Protein AF-G2IX50-F1 (afdb_monomer)

pLDDT: mean 80.72, std 10.68, range [46.97, 96.56]

Structure (mmCIF, N/CA/C/O backbone):
data_AF-G2IX50-F1
#
_entry.id   AF-G2IX50-F1
#
loop_
_atom_site.group_PDB
_atom_site.id
_atom_site.type_symbol
_atom_site.label_atom_id
_atom_site.label_alt_id
_atom_site.label_comp_id
_atom_site.label_asym_id
_atom_site.label_entity_id
_atom_site.label_seq_id
_atom_site.pdbx_PDB_ins_code
_atom_site.Cartn_x
_atom_site.Cartn_y
_atom_site.Cartn_z
_atom_site.occupancy
_atom_site.B_iso_or_equiv
_atom_site.auth_seq_id
_atom_site.auth_comp_id
_atom_site.auth_asym_id
_atom_site.auth_atom_id
_atom_site.pdbx_PDB_model_num
ATOM 1 N N . MET A 1 1 ? 26.654 9.528 -37.080 1.00 60.97 1 MET A N 1
ATOM 2 C CA . MET A 1 1 ? 25.616 10.409 -36.497 1.00 60.97 1 MET A CA 1
ATOM 3 C C . MET A 1 1 ? 24.211 9.828 -36.673 1.00 60.97 1 MET A C 1
ATOM 5 O O . MET A 1 1 ? 23.573 9.557 -35.670 1.00 60.97 1 MET A O 1
ATOM 9 N N . TYR A 1 2 ? 23.786 9.493 -37.898 1.00 70.44 2 TYR A N 1
ATOM 10 C CA . TYR A 1 2 ? 22.446 8.944 -38.192 1.00 70.44 2 TYR A CA 1
ATOM 11 C C . TYR A 1 2 ? 22.104 7.615 -37.481 1.00 70.44 2 TYR A C 1
ATOM 13 O O . TYR A 1 2 ? 20.986 7.428 -37.016 1.00 70.44 2 TYR A O 1
ATOM 21 N N . MET A 1 3 ? 23.068 6.694 -37.335 1.00 76.25 3 MET A N 1
ATOM 22 C CA . MET A 1 3 ? 22.825 5.411 -36.648 1.00 76.25 3 MET A CA 1
ATOM 23 C C . MET A 1 3 ? 22.563 5.559 -35.141 1.00 76.25 3 MET A C 1
ATOM 25 O O . MET A 1 3 ? 21.755 4.818 -34.593 1.00 76.25 3 MET A O 1
ATOM 29 N N . ILE A 1 4 ? 23.206 6.526 -34.478 1.00 86.31 4 ILE A N 1
ATOM 30 C CA . ILE A 1 4 ? 23.026 6.760 -33.035 1.00 86.31 4 ILE A CA 1
ATOM 31 C C . ILE A 1 4 ? 21.638 7.353 -32.777 1.00 86.31 4 ILE A C 1
ATOM 33 O O . ILE A 1 4 ? 20.948 6.926 -31.862 1.00 86.31 4 ILE A O 1
ATOM 37 N N . GLU A 1 5 ? 21.189 8.275 -33.628 1.00 87.44 5 GLU A N 1
ATOM 38 C CA . GLU A 1 5 ? 19.860 8.886 -33.533 1.00 87.44 5 GLU A CA 1
ATOM 39 C C . GLU A 1 5 ? 18.733 7.847 -33.668 1.00 87.44 5 GLU A C 1
ATOM 41 O O . GLU A 1 5 ? 17.799 7.827 -32.867 1.00 87.44 5 GLU A O 1
ATOM 46 N N . LYS A 1 6 ? 18.853 6.914 -34.624 1.00 89.81 6 LYS A N 1
ATOM 47 C CA . LYS A 1 6 ? 17.896 5.803 -34.773 1.00 89.81 6 LYS A CA 1
ATOM 48 C C . LYS A 1 6 ? 17.919 4.850 -33.579 1.00 89.81 6 LYS A C 1
ATOM 50 O O . LYS A 1 6 ? 16.862 4.379 -33.169 1.00 89.81 6 LYS A O 1
ATOM 55 N N . LEU A 1 7 ? 19.097 4.597 -33.006 1.00 91.88 7 LEU A N 1
ATOM 56 C CA . LEU A 1 7 ? 19.241 3.758 -31.818 1.00 91.88 7 LEU A CA 1
ATOM 57 C C . LEU A 1 7 ? 18.564 4.397 -30.596 1.00 91.88 7 LEU A C 1
ATOM 59 O O . LEU A 1 7 ? 17.822 3.724 -29.889 1.00 91.88 7 LEU A O 1
ATOM 63 N N . VAL A 1 8 ? 18.750 5.703 -30.389 1.00 93.06 8 VAL A N 1
ATOM 64 C CA . VAL A 1 8 ? 18.105 6.452 -29.298 1.00 93.06 8 VAL A CA 1
ATOM 65 C C . VAL A 1 8 ? 16.582 6.442 -29.448 1.00 93.06 8 VAL A C 1
ATOM 67 O O . VAL A 1 8 ? 15.876 6.153 -28.484 1.00 93.06 8 VAL A O 1
ATOM 70 N N . LEU A 1 9 ? 16.063 6.680 -30.657 1.00 94.12 9 LEU A N 1
ATOM 71 C CA . LEU A 1 9 ? 14.622 6.620 -30.924 1.00 94.12 9 LEU A CA 1
ATOM 72 C C . LEU A 1 9 ? 14.036 5.226 -30.662 1.00 94.12 9 LEU A C 1
ATOM 74 O O . LEU A 1 9 ? 12.943 5.113 -30.110 1.00 94.12 9 LEU A O 1
ATOM 78 N N . LEU A 1 10 ? 14.770 4.168 -31.013 1.00 94.81 10 LEU A N 1
ATOM 79 C CA . LEU A 1 10 ? 14.349 2.791 -30.765 1.00 94.81 10 LEU A CA 1
ATOM 80 C C . LEU A 1 10 ? 14.305 2.473 -29.265 1.00 94.81 10 LEU A C 1
ATOM 82 O O . LEU A 1 10 ? 13.340 1.874 -28.799 1.00 94.81 10 LEU A O 1
ATOM 86 N N . VAL A 1 11 ? 15.293 2.932 -28.494 1.00 95.69 11 VAL A N 1
ATOM 87 C CA . VAL A 1 11 ? 15.302 2.777 -27.030 1.00 95.69 11 VAL A CA 1
ATOM 88 C C . VAL A 1 11 ? 14.107 3.491 -26.394 1.00 95.69 11 VAL A C 1
ATOM 90 O O . VAL A 1 11 ? 13.416 2.901 -25.565 1.00 95.69 11 VAL A O 1
ATOM 93 N N . ILE A 1 12 ? 13.809 4.724 -26.813 1.00 95.69 12 ILE A N 1
ATOM 94 C CA . ILE A 1 12 ? 12.655 5.481 -26.301 1.00 95.69 12 ILE A CA 1
ATOM 95 C C . ILE A 1 12 ? 11.340 4.761 -26.627 1.00 95.69 12 ILE A C 1
ATOM 97 O O . ILE A 1 12 ? 10.481 4.629 -25.756 1.00 95.69 12 ILE A O 1
ATOM 101 N N . ALA A 1 13 ? 11.188 4.252 -27.852 1.00 95.69 13 ALA A N 1
ATOM 102 C CA . ALA A 1 13 ? 9.993 3.516 -28.256 1.00 95.69 13 ALA A CA 1
ATOM 103 C C . ALA A 1 13 ? 9.776 2.252 -27.405 1.00 95.69 13 ALA A C 1
ATOM 105 O O . ALA A 1 13 ? 8.657 1.987 -26.965 1.00 95.69 13 ALA A O 1
ATOM 106 N N . VAL A 1 14 ? 10.8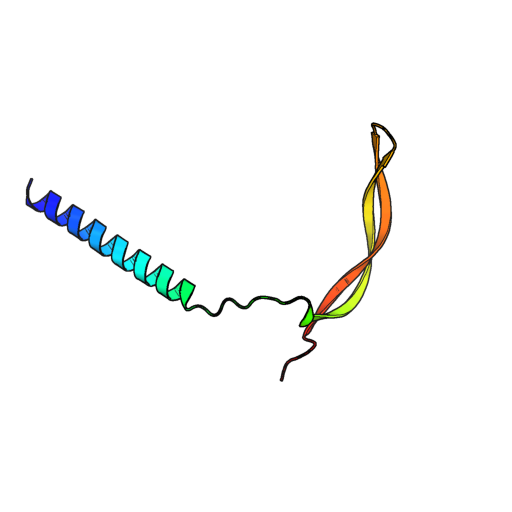46 1.504 -27.118 1.00 96.56 14 VAL A N 1
ATOM 107 C CA . VAL A 1 14 ? 10.782 0.310 -26.261 1.00 96.56 14 VAL A CA 1
ATOM 108 C C . VAL A 1 14 ? 10.390 0.675 -24.827 1.00 96.56 14 VAL A C 1
ATOM 110 O O . VAL A 1 14 ? 9.525 0.021 -24.250 1.00 96.56 14 VAL A O 1
ATOM 113 N N . LEU A 1 15 ? 10.957 1.744 -24.261 1.00 96.25 15 LEU A N 1
ATOM 114 C CA . LEU A 1 15 ? 10.610 2.198 -22.910 1.00 96.25 15 LEU A CA 1
ATOM 115 C C . LEU A 1 15 ? 9.137 2.613 -22.797 1.00 96.25 15 LEU A C 1
ATOM 117 O O . LEU A 1 15 ? 8.472 2.251 -21.827 1.00 96.25 15 LEU A O 1
ATOM 121 N N . MET A 1 16 ? 8.611 3.314 -23.804 1.00 95.81 16 MET A N 1
ATOM 122 C CA . MET A 1 16 ? 7.199 3.711 -23.850 1.00 95.81 16 MET A CA 1
ATOM 123 C C . MET A 1 16 ? 6.263 2.500 -23.915 1.00 95.81 16 MET A C 1
ATOM 125 O O . MET A 1 16 ? 5.234 2.486 -23.242 1.00 95.81 16 MET A O 1
ATOM 129 N N . LEU A 1 17 ? 6.628 1.463 -24.676 1.00 95.69 17 LEU A N 1
ATOM 130 C CA . LEU A 1 17 ? 5.859 0.218 -24.735 1.00 95.69 17 LEU A CA 1
ATOM 131 C C . LEU A 1 17 ? 5.837 -0.502 -23.382 1.00 95.69 17 LEU A C 1
ATOM 133 O O . LEU A 1 17 ? 4.771 -0.922 -22.938 1.00 95.69 17 LEU A O 1
ATOM 137 N N . ILE A 1 18 ? 6.983 -0.600 -22.703 1.00 95.25 18 ILE A N 1
ATOM 138 C CA . ILE A 1 18 ? 7.073 -1.231 -21.377 1.00 95.25 18 ILE A CA 1
ATOM 139 C C . ILE A 1 18 ? 6.209 -0.472 -20.362 1.00 95.25 18 ILE A C 1
ATOM 141 O O . ILE A 1 18 ? 5.425 -1.089 -19.641 1.00 95.25 18 ILE A O 1
ATOM 145 N N . ALA A 1 19 ? 6.304 0.860 -20.337 1.00 93.69 19 ALA A N 1
ATOM 146 C CA 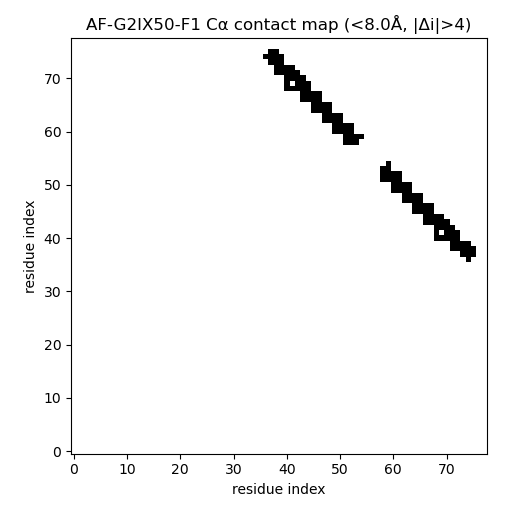. ALA A 1 19 ? 5.498 1.693 -19.449 1.00 93.69 19 ALA A CA 1
ATOM 147 C C . ALA A 1 19 ? 3.994 1.548 -19.734 1.00 93.69 19 ALA A C 1
ATOM 149 O O . ALA A 1 19 ? 3.202 1.397 -18.806 1.00 93.69 19 ALA A O 1
ATOM 150 N N . GLY A 1 20 ? 3.598 1.530 -21.011 1.00 93.25 20 GLY A N 1
ATOM 151 C CA . GLY A 1 20 ? 2.205 1.337 -21.413 1.00 93.25 20 GLY A CA 1
ATOM 152 C C . GLY A 1 20 ? 1.639 -0.014 -20.970 1.00 93.25 20 GLY A C 1
ATOM 153 O O . GLY A 1 20 ? 0.526 -0.068 -20.450 1.00 93.25 20 GLY A O 1
ATOM 154 N N . VAL A 1 21 ? 2.415 -1.094 -21.110 1.00 92.62 21 VAL A N 1
ATOM 155 C CA . VAL A 1 21 ? 2.016 -2.431 -20.638 1.00 92.62 21 VAL A CA 1
ATOM 156 C C . VAL A 1 21 ? 1.875 -2.460 -19.118 1.00 92.62 21 VAL A C 1
ATOM 158 O O . VAL A 1 21 ? 0.889 -3.001 -18.623 1.00 92.62 21 VAL A O 1
ATOM 161 N N . ALA A 1 22 ? 2.803 -1.848 -18.378 1.00 89.88 22 ALA A N 1
ATOM 162 C CA . ALA A 1 22 ? 2.737 -1.792 -16.918 1.00 89.88 22 ALA A CA 1
ATOM 163 C C . ALA A 1 22 ? 1.481 -1.050 -16.426 1.00 89.88 22 ALA A C 1
ATOM 165 O O . ALA A 1 22 ? 0.771 -1.549 -15.558 1.00 89.88 22 ALA A O 1
ATOM 166 N N . VAL A 1 23 ? 1.160 0.101 -17.027 1.00 90.00 23 VAL A N 1
ATOM 167 C CA . VAL A 1 23 ? -0.055 0.866 -16.695 1.00 90.00 23 VAL A CA 1
ATOM 168 C C . VAL A 1 23 ? -1.320 0.097 -17.069 1.00 90.00 23 VAL A C 1
ATOM 170 O O . VAL A 1 23 ? -2.293 0.111 -16.322 1.00 90.00 23 VAL A O 1
ATOM 173 N N . TRP A 1 24 ? -1.328 -0.596 -18.209 1.00 87.75 24 TRP A N 1
ATOM 174 C CA . TRP A 1 24 ? -2.472 -1.410 -18.618 1.00 87.75 24 TRP A CA 1
ATOM 175 C C . TRP A 1 24 ? -2.714 -2.587 -17.664 1.00 87.75 24 TRP A C 1
ATOM 177 O O . TRP A 1 24 ? -3.860 -2.872 -17.321 1.00 87.75 24 TRP A O 1
ATOM 187 N N . GLN A 1 25 ? -1.644 -3.230 -17.191 1.00 85.62 25 GLN A N 1
ATOM 188 C CA . GLN A 1 25 ? -1.721 -4.279 -16.174 1.00 85.62 25 GLN A CA 1
ATOM 189 C C . GLN A 1 25 ? -2.204 -3.747 -14.824 1.00 85.62 25 GLN A C 1
ATOM 191 O O . GLN A 1 25 ? -3.013 -4.408 -14.177 1.00 85.62 25 GLN A O 1
ATOM 196 N N . ASP A 1 26 ? -1.757 -2.563 -14.408 1.00 80.38 26 ASP A N 1
ATOM 197 C CA . ASP A 1 26 ? -2.236 -1.921 -13.180 1.00 80.38 26 ASP A CA 1
ATOM 198 C C . ASP A 1 26 ? -3.724 -1.556 -13.290 1.00 80.38 26 ASP A C 1
ATOM 200 O O . ASP A 1 26 ? -4.516 -1.924 -12.432 1.00 80.38 26 ASP A O 1
ATOM 204 N N . ALA A 1 27 ? -4.150 -0.979 -14.417 1.00 77.50 27 ALA A N 1
ATOM 205 C CA . ALA A 1 27 ? -5.551 -0.633 -14.658 1.00 77.50 27 ALA A CA 1
ATOM 206 C C . ALA A 1 27 ? -6.488 -1.855 -14.711 1.00 77.50 27 ALA A C 1
ATOM 208 O O . ALA A 1 27 ? -7.666 -1.750 -14.369 1.00 77.50 27 ALA A O 1
ATOM 209 N N . GLN A 1 28 ? -5.990 -3.008 -15.166 1.00 78.00 28 GLN A N 1
ATOM 210 C CA . GLN A 1 28 ? -6.733 -4.270 -15.129 1.00 78.00 28 GLN A CA 1
ATOM 211 C C . GLN A 1 28 ? -6.596 -5.015 -13.807 1.00 78.00 28 GLN A C 1
ATOM 213 O O . GLN A 1 28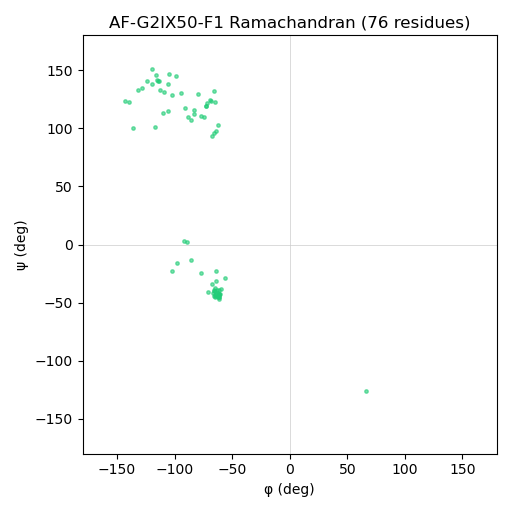 ? -7.355 -5.958 -13.564 1.00 78.00 28 GLN A O 1
ATOM 218 N N . SER A 1 29 ? -5.644 -4.627 -12.960 1.00 71.00 29 SER A N 1
ATOM 219 C CA . SER A 1 29 ? -5.494 -5.258 -11.665 1.00 71.00 29 SER A CA 1
ATOM 220 C C . SER A 1 29 ? -6.753 -4.953 -10.865 1.00 71.00 29 SER A C 1
ATOM 222 O O . SER A 1 29 ? -7.118 -3.786 -10.700 1.00 71.00 29 SER A O 1
ATOM 224 N N . PRO A 1 30 ? -7.472 -5.980 -10.383 1.00 60.88 30 PRO A N 1
ATOM 225 C CA . PRO A 1 30 ? -8.620 -5.755 -9.533 1.00 60.88 30 PRO A CA 1
ATOM 226 C C . PRO A 1 30 ? -8.103 -5.103 -8.252 1.00 60.88 30 PRO A C 1
ATOM 228 O O . PRO A 1 30 ? -7.599 -5.777 -7.354 1.00 60.88 30 PRO A O 1
ATOM 231 N N . HIS A 1 31 ? -8.191 -3.775 -8.178 1.00 60.16 31 HIS A N 1
ATOM 232 C CA . HIS A 1 31 ? -7.879 -3.046 -6.964 1.00 60.16 31 HIS A CA 1
ATOM 233 C C . HIS A 1 31 ? -8.879 -3.510 -5.909 1.00 60.16 31 HIS A C 1
ATOM 235 O O . HIS A 1 31 ? -10.060 -3.154 -5.936 1.00 60.16 31 HIS A O 1
ATOM 241 N N . PHE A 1 32 ? -8.416 -4.371 -5.003 1.00 60.56 32 PHE A N 1
ATOM 242 C CA . PHE A 1 32 ? -9.213 -4.844 -3.888 1.00 60.56 32 PHE A CA 1
ATOM 243 C C . PHE A 1 32 ? -9.455 -3.660 -2.948 1.00 60.56 32 PHE A C 1
ATOM 245 O O . PHE A 1 32 ? -8.628 -3.333 -2.098 1.00 60.56 32 PHE A O 1
ATOM 252 N N . GLN A 1 33 ? -10.577 -2.967 -3.139 1.00 64.12 33 GLN A N 1
ATOM 253 C CA . GLN A 1 33 ? -10.970 -1.877 -2.261 1.00 64.12 33 GLN A CA 1
ATOM 254 C C . GLN A 1 33 ? -11.473 -2.474 -0.947 1.00 64.12 33 GLN A C 1
ATOM 256 O O . GLN A 1 33 ? -12.539 -3.088 -0.897 1.00 64.12 33 GLN A O 1
ATOM 261 N N . LEU A 1 34 ? -10.698 -2.297 0.124 1.00 63.72 34 LEU A N 1
ATOM 262 C CA . LEU A 1 34 ? -11.128 -2.626 1.480 1.00 63.72 34 LEU A CA 1
ATOM 263 C C . LEU A 1 34 ? -12.286 -1.697 1.872 1.00 63.72 34 LEU A C 1
ATOM 265 O O . LEU A 1 34 ? -12.066 -0.568 2.310 1.00 63.72 34 LEU A O 1
ATOM 269 N N . LYS A 1 35 ? -13.532 -2.152 1.717 1.00 70.75 35 LYS A N 1
ATOM 270 C CA . LYS A 1 35 ? -14.693 -1.423 2.239 1.00 70.75 35 LYS A CA 1
ATOM 271 C C . LYS A 1 35 ? -14.831 -1.686 3.729 1.00 70.75 35 LYS A C 1
ATOM 273 O O . LYS A 1 35 ? -14.899 -2.833 4.151 1.00 70.75 35 LYS A O 1
ATOM 278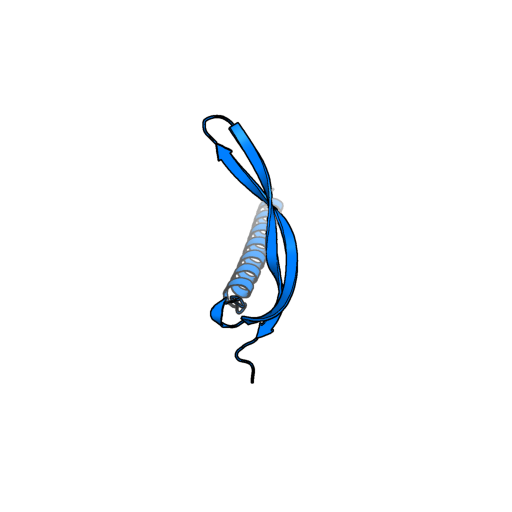 N N . LYS A 1 36 ? -14.957 -0.625 4.529 1.00 68.06 36 LYS A N 1
ATOM 279 C CA . LYS A 1 36 ? -15.163 -0.723 5.985 1.00 68.06 36 LYS A CA 1
ATOM 280 C C . LYS A 1 36 ? -16.402 -1.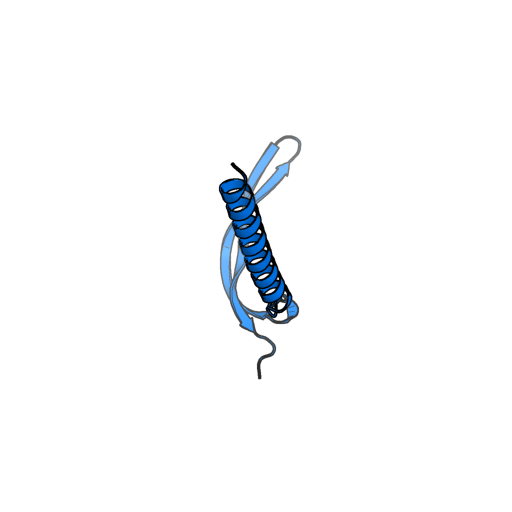552 6.371 1.00 68.06 36 LYS A C 1
ATOM 282 O O . LYS A 1 36 ? -16.397 -2.169 7.425 1.00 68.06 36 LYS A O 1
ATOM 287 N N . SER A 1 37 ? -17.432 -1.596 5.522 1.00 74.94 37 SER A N 1
ATOM 288 C CA . SER A 1 37 ? -18.643 -2.415 5.713 1.00 74.94 37 SER A CA 1
ATOM 289 C C . SER A 1 37 ? -18.387 -3.923 5.715 1.00 74.94 37 SER A C 1
ATOM 291 O O . SER A 1 37 ? -19.188 -4.682 6.259 1.00 74.94 37 SER A O 1
ATOM 293 N N . ASP A 1 38 ? -17.283 -4.354 5.105 1.00 75.19 38 ASP A N 1
ATOM 294 C CA . ASP A 1 38 ? -17.007 -5.766 4.839 1.00 75.19 38 ASP A CA 1
ATOM 295 C C . ASP A 1 38 ? -16.197 -6.408 5.972 1.00 75.19 38 ASP A C 1
ATOM 297 O O . ASP A 1 38 ? -15.830 -7.579 5.882 1.00 75.19 38 ASP A O 1
ATOM 301 N N . TRP A 1 39 ? -15.908 -5.650 7.034 1.00 79.62 39 TRP A N 1
ATOM 302 C CA . TRP A 1 39 ? -15.095 -6.065 8.170 1.00 79.62 39 TRP A CA 1
ATOM 303 C C . TRP A 1 39 ? -15.800 -5.725 9.481 1.00 79.62 39 TRP A C 1
ATOM 305 O O . TRP A 1 39 ? -16.267 -4.606 9.680 1.00 79.62 39 TRP A O 1
ATOM 315 N N . VAL A 1 40 ? -15.838 -6.684 10.401 1.00 85.81 40 VAL A N 1
ATOM 316 C CA . VAL A 1 40 ? -16.296 -6.499 11.780 1.00 85.81 40 VAL A CA 1
ATOM 317 C C . VAL A 1 40 ? -15.134 -6.721 12.722 1.00 85.81 40 VAL A C 1
ATOM 319 O O . VAL A 1 40 ? -14.297 -7.602 12.513 1.00 85.81 40 VAL A O 1
ATOM 322 N N . CYS A 1 41 ? -15.092 -5.898 13.763 1.00 83.19 41 CYS A N 1
ATOM 323 C CA . CYS A 1 41 ? -14.150 -6.087 14.842 1.00 83.19 41 CYS A CA 1
ATOM 324 C C . CYS A 1 41 ? -14.497 -7.353 15.629 1.00 83.19 41 CYS A C 1
ATOM 326 O O . CYS A 1 41 ? -15.611 -7.481 16.132 1.00 83.19 41 CYS A O 1
ATOM 328 N N . THR A 1 42 ? -13.552 -8.283 1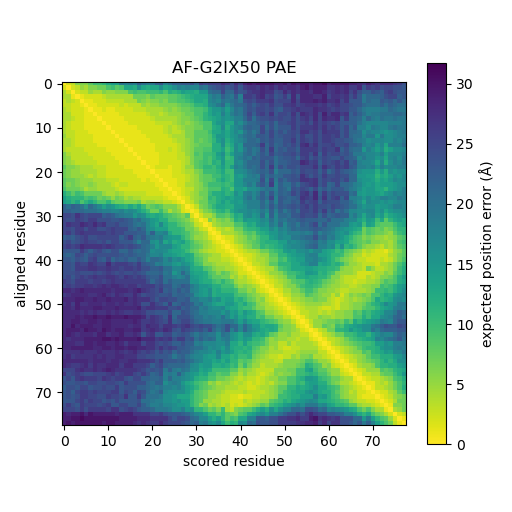5.743 1.00 83.75 42 THR A N 1
ATOM 329 C CA . THR A 1 42 ? -13.723 -9.505 16.544 1.00 83.75 42 THR A CA 1
ATOM 330 C C . THR A 1 42 ? -13.008 -9.438 17.880 1.00 83.75 42 THR A C 1
ATOM 332 O O . THR A 1 42 ? -13.377 -10.161 18.804 1.00 83.75 42 THR A O 1
ATOM 335 N N . ARG A 1 43 ? -11.986 -8.587 17.999 1.00 79.81 43 ARG A N 1
ATOM 336 C CA . ARG A 1 43 ? -11.254 -8.384 19.246 1.00 79.81 43 ARG A CA 1
ATOM 337 C C . ARG A 1 43 ? -10.940 -6.910 19.435 1.00 79.81 43 ARG A C 1
ATOM 339 O O . ARG A 1 43 ? -10.240 -6.305 18.624 1.00 79.81 43 ARG A O 1
ATOM 346 N N . GLU A 1 44 ? -11.395 -6.377 20.558 1.00 85.44 44 GLU A N 1
ATOM 347 C CA . GLU A 1 44 ? -11.069 -5.034 21.026 1.00 85.44 44 GLU A CA 1
ATOM 348 C C . GLU A 1 44 ? -10.066 -5.110 22.176 1.00 85.44 44 GLU A C 1
ATOM 350 O O . GLU A 1 44 ? -10.073 -6.047 22.979 1.00 85.44 44 GLU A O 1
ATOM 355 N N . LYS A 1 45 ? -9.187 -4.116 22.249 1.00 83.38 45 LYS A N 1
ATOM 356 C CA . LYS A 1 45 ? -8.245 -3.920 23.342 1.00 83.38 45 LYS A CA 1
ATOM 357 C C . LYS A 1 45 ? -8.388 -2.489 23.841 1.00 83.38 45 LYS A C 1
ATOM 359 O O . LYS A 1 45 ? -8.447 -1.558 23.042 1.00 83.38 45 LYS A O 1
ATOM 364 N N . LEU A 1 46 ? -8.439 -2.318 25.159 1.00 81.69 46 LEU A N 1
ATOM 365 C CA . LEU A 1 46 ? -8.354 -0.990 25.752 1.00 81.69 46 LEU A CA 1
ATOM 366 C C . LEU A 1 46 ? -6.923 -0.481 25.600 1.00 81.69 46 LEU A C 1
ATOM 368 O O . LEU A 1 46 ? -5.983 -1.110 26.095 1.00 81.69 46 LEU A O 1
ATOM 372 N N . GLU A 1 47 ? -6.770 0.656 24.940 1.00 81.69 47 GLU A N 1
ATOM 373 C CA . GLU A 1 47 ? -5.497 1.354 24.850 1.00 81.69 47 GLU A CA 1
ATOM 374 C C . GLU A 1 47 ? -5.660 2.782 25.361 1.00 81.69 47 GLU A C 1
ATOM 376 O O . GLU A 1 47 ? -6.682 3.435 25.146 1.00 81.69 47 GLU A O 1
ATOM 381 N N . THR A 1 48 ? -4.650 3.256 26.085 1.00 78.56 48 THR A N 1
ATOM 382 C CA . THR A 1 48 ? -4.597 4.643 26.537 1.00 78.56 48 THR A CA 1
ATOM 383 C C . THR A 1 48 ? -3.987 5.475 25.420 1.00 78.56 48 THR A C 1
ATOM 385 O O . THR A 1 48 ? -2.788 5.379 25.159 1.00 78.56 48 THR A O 1
ATOM 388 N N . ILE A 1 49 ? -4.809 6.276 24.751 1.00 79.94 49 ILE A N 1
ATOM 389 C CA . ILE A 1 49 ? -4.385 7.189 23.691 1.00 79.94 49 ILE A CA 1
ATOM 390 C C . ILE A 1 49 ? -4.242 8.604 24.250 1.00 79.94 49 ILE A C 1
ATOM 392 O O . ILE A 1 49 ? -4.980 9.015 25.140 1.00 79.94 49 ILE A O 1
ATOM 396 N N . LEU A 1 50 ? -3.272 9.363 23.744 1.00 81.75 50 LEU A N 1
ATOM 397 C CA . LEU A 1 50 ? -3.123 10.776 24.085 1.00 81.75 50 LEU A CA 1
ATOM 398 C C . LEU A 1 50 ? -3.970 11.598 23.119 1.00 81.75 50 LEU A C 1
ATOM 400 O O . LEU A 1 50 ? -3.630 11.709 21.942 1.00 81.75 50 LEU A O 1
ATOM 404 N N . MET A 1 51 ? -5.061 12.178 23.610 1.00 79.62 51 MET A N 1
ATOM 405 C CA . MET A 1 51 ? -5.894 13.065 22.808 1.00 79.62 51 MET A CA 1
ATOM 406 C C . MET A 1 51 ? -5.488 14.526 23.010 1.00 79.62 51 MET A C 1
ATOM 408 O O . MET A 1 51 ? -5.373 14.975 24.156 1.00 79.62 51 MET A O 1
ATOM 412 N N . PRO A 1 52 ? -5.278 15.293 21.926 1.00 80.69 52 PRO A N 1
ATOM 413 C CA . PRO A 1 52 ? -5.053 16.724 22.027 1.00 80.69 52 PRO A CA 1
ATOM 414 C C . PRO A 1 52 ? -6.364 17.425 22.383 1.00 80.69 52 PRO A C 1
ATOM 416 O O . PRO A 1 52 ? -7.332 17.390 21.628 1.00 80.69 52 PRO A O 1
ATOM 419 N N . VAL A 1 53 ? -6.379 18.095 23.529 1.00 82.56 53 VAL A N 1
ATOM 420 C CA . VAL A 1 53 ? -7.470 18.965 23.962 1.00 82.56 53 VAL A CA 1
ATOM 421 C C . VAL A 1 53 ? -6.963 20.401 23.916 1.00 82.56 53 VAL A C 1
ATOM 423 O O . VAL A 1 53 ? -6.052 20.790 24.646 1.00 82.56 53 VAL A O 1
ATOM 426 N N . SER A 1 54 ? -7.526 21.204 23.017 1.00 81.00 54 SER A N 1
ATOM 427 C CA . SER A 1 54 ? -7.222 22.631 22.931 1.00 81.00 54 SER A CA 1
ATOM 428 C C . SER A 1 54 ? -8.071 23.403 23.938 1.00 81.00 54 SER A C 1
ATOM 430 O O . SER A 1 54 ? -9.294 23.445 23.804 1.00 81.00 54 SER A O 1
ATOM 432 N N . THR A 1 55 ? -7.435 24.033 24.926 1.00 75.00 55 THR A N 1
ATOM 433 C CA . THR A 1 55 ? -8.106 24.919 25.889 1.00 75.00 55 THR A CA 1
ATOM 434 C C . THR A 1 55 ? -7.541 26.332 25.727 1.00 75.00 55 THR A C 1
ATOM 436 O O . THR A 1 55 ? -6.439 26.635 26.176 1.00 75.00 55 THR A O 1
ATOM 439 N N . GLY A 1 56 ? -8.275 27.211 25.038 1.00 79.81 56 GLY A N 1
ATOM 440 C CA . GLY A 1 56 ? -7.780 28.545 24.674 1.00 79.81 56 GLY A CA 1
ATOM 441 C C . GLY A 1 56 ? -6.609 28.475 23.685 1.00 79.81 56 GLY A C 1
ATOM 442 O O . GLY A 1 56 ? -6.726 27.839 22.641 1.00 79.81 56 GLY A O 1
ATOM 443 N N . ASN A 1 57 ? -5.480 29.114 24.019 1.00 78.00 57 ASN A N 1
ATOM 444 C CA . ASN A 1 57 ? -4.271 29.147 23.178 1.00 78.00 57 ASN A CA 1
ATOM 445 C C . ASN A 1 57 ? -3.295 27.985 23.445 1.00 78.00 57 ASN A C 1
ATOM 447 O O . ASN A 1 57 ? -2.214 27.956 22.858 1.00 78.00 57 ASN A O 1
ATOM 451 N N . SER A 1 58 ? -3.622 27.053 24.345 1.00 66.12 58 SER A N 1
ATOM 452 C CA . SER A 1 58 ? -2.768 25.907 24.665 1.00 66.12 58 SER A CA 1
ATOM 453 C C . SER A 1 58 ? -3.409 24.593 24.223 1.00 66.12 58 SER A C 1
ATOM 455 O O . SER A 1 58 ? -4.618 24.390 24.330 1.00 66.12 58 SER A O 1
ATOM 457 N N . THR A 1 59 ? -2.578 23.688 23.705 1.00 79.00 59 THR A N 1
ATOM 458 C CA . THR A 1 59 ? -2.965 22.304 23.407 1.00 79.00 59 THR A CA 1
ATOM 459 C C . THR A 1 59 ? -2.349 21.411 24.472 1.00 79.00 59 THR A C 1
ATOM 461 O O . THR A 1 59 ? -1.126 21.325 24.569 1.00 79.00 59 THR A O 1
ATOM 464 N N . THR A 1 60 ? -3.1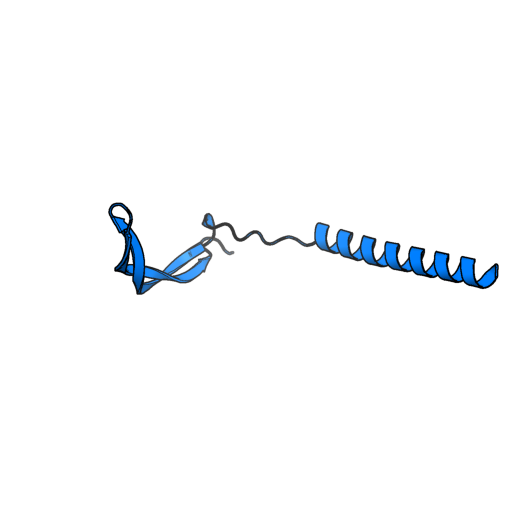82 20.776 25.291 1.00 81.56 60 THR A N 1
ATOM 465 C CA . THR A 1 60 ? -2.752 19.803 26.298 1.00 81.56 60 THR A CA 1
ATOM 466 C C . THR A 1 60 ? -3.116 18.398 25.835 1.00 81.56 60 THR A C 1
ATOM 468 O O . THR A 1 60 ? -4.189 18.169 25.286 1.00 81.56 60 THR A O 1
ATOM 471 N N . LEU A 1 61 ? -2.205 17.443 26.022 1.00 82.69 61 LEU A N 1
ATOM 472 C CA . LEU A 1 61 ? -2.448 16.035 25.709 1.00 82.69 61 LEU A CA 1
ATOM 4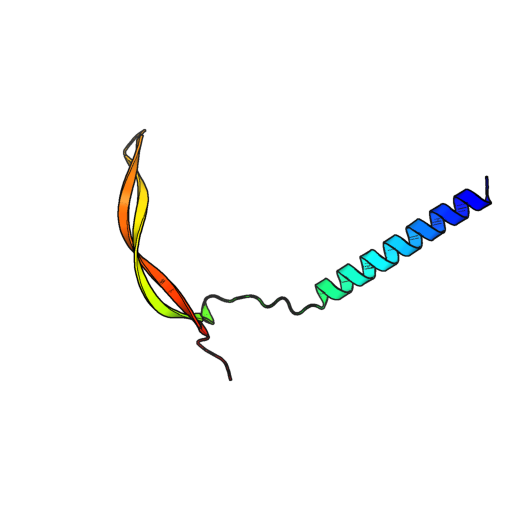73 C C . LEU A 1 61 ? -2.998 15.353 26.958 1.00 82.69 61 LEU A C 1
ATOM 475 O O . LEU A 1 61 ? -2.314 15.308 27.981 1.00 82.69 61 LEU A O 1
ATOM 479 N N . ILE A 1 62 ? -4.223 14.840 26.883 1.00 84.88 62 ILE A N 1
ATOM 480 C CA . ILE A 1 62 ? -4.861 14.126 27.991 1.00 84.88 62 ILE A CA 1
ATOM 481 C C . ILE A 1 62 ? -4.933 12.638 27.624 1.00 84.88 62 ILE A C 1
ATOM 483 O O . ILE A 1 62 ? -5.343 12.316 26.507 1.00 84.88 62 ILE A O 1
ATOM 487 N N . PRO A 1 63 ? -4.517 11.724 28.519 1.00 79.75 63 PRO A N 1
ATOM 488 C CA . PRO A 1 63 ? -4.692 10.296 28.303 1.00 79.75 63 PRO A CA 1
ATOM 489 C C . PRO A 1 63 ? -6.178 9.928 28.395 1.00 79.75 63 PRO A C 1
ATOM 491 O O . PRO A 1 63 ? -6.817 10.170 29.416 1.00 79.75 63 PRO A O 1
ATOM 494 N N . GLU A 1 64 ? -6.713 9.309 27.350 1.00 81.69 64 GLU A N 1
ATOM 495 C CA . GLU A 1 64 ? -8.055 8.733 27.317 1.00 81.69 64 GLU A CA 1
ATOM 496 C C . GLU A 1 64 ? -7.953 7.231 27.045 1.00 81.69 64 GLU A C 1
ATOM 498 O O . GLU A 1 64 ? -7.162 6.784 26.215 1.00 81.69 64 GLU A O 1
ATOM 503 N N . THR A 1 65 ? -8.746 6.428 27.750 1.00 80.44 65 THR A N 1
ATOM 504 C CA . THR A 1 65 ? -8.880 5.001 27.449 1.00 80.44 65 THR A CA 1
ATOM 505 C C . THR A 1 65 ? -9.894 4.806 26.333 1.00 80.44 65 THR A C 1
ATOM 507 O O . THR A 1 65 ? -11.087 5.017 26.544 1.00 80.44 65 THR A O 1
ATOM 510 N N . SER A 1 66 ? -9.423 4.367 25.171 1.00 79.56 66 SER A N 1
ATOM 511 C CA . SER A 1 66 ? -10.254 4.079 24.004 1.00 79.56 66 SER A CA 1
ATOM 512 C C . SER A 1 66 ? -10.224 2.584 23.683 1.00 79.56 66 SER A C 1
ATOM 514 O O . SER A 1 66 ? -9.181 1.933 23.808 1.00 79.56 66 SER A O 1
ATOM 516 N N . SER A 1 67 ? -11.367 2.013 23.289 1.00 79.69 67 SER A N 1
ATOM 517 C CA . SER A 1 67 ? -11.410 0.651 22.756 1.00 79.69 67 SER A CA 1
ATOM 518 C C . SER A 1 67 ? -10.918 0.667 21.309 1.00 79.69 67 SER A C 1
ATOM 520 O O . SER A 1 67 ? -11.557 1.203 20.405 1.00 79.69 67 SER A O 1
ATOM 522 N N . VAL A 1 68 ? -9.745 0.081 21.083 1.00 82.88 68 VAL A N 1
ATOM 523 C CA . VAL A 1 68 ? -9.154 -0.047 19.752 1.00 82.88 68 VAL A CA 1
ATOM 524 C C . VAL A 1 68 ? -9.362 -1.473 19.268 1.00 82.88 68 VAL A C 1
ATOM 526 O O . VAL A 1 68 ? -9.046 -2.443 19.961 1.00 82.88 68 VAL A O 1
ATOM 529 N N . CYS A 1 69 ? -9.898 -1.616 18.061 1.00 81.50 69 CYS A N 1
ATOM 530 C CA . CYS A 1 69 ? -10.017 -2.922 17.437 1.00 81.50 69 CYS A CA 1
ATOM 531 C C . CYS A 1 69 ? -8.643 -3.425 16.985 1.00 81.50 69 CYS A C 1
ATOM 533 O O . CYS A 1 69 ? -8.002 -2.807 16.133 1.00 81.50 69 CYS A O 1
ATOM 535 N N . VAL A 1 70 ? -8.208 -4.557 17.533 1.00 84.06 70 VAL A N 1
ATOM 536 C CA . VAL A 1 70 ? -6.915 -5.177 17.205 1.00 84.06 70 VAL A CA 1
ATOM 537 C C . VAL A 1 70 ? -7.045 -6.294 16.174 1.00 84.06 70 VAL A C 1
ATOM 539 O O . VAL A 1 70 ? -6.049 -6.694 15.579 1.00 84.06 70 VAL A O 1
ATOM 542 N N . GLU A 1 71 ? -8.259 -6.797 15.946 1.00 83.75 71 GLU A N 1
ATOM 543 C CA . GLU A 1 71 ? -8.506 -7.890 15.009 1.00 83.75 71 GLU A CA 1
ATOM 544 C C . GLU A 1 71 ? -9.827 -7.686 14.265 1.00 83.75 71 GLU A C 1
ATOM 546 O O . GLU A 1 71 ? -10.890 -7.563 14.879 1.00 83.75 71 GLU A O 1
ATOM 551 N N . TYR A 1 72 ? -9.748 -7.673 12.934 1.00 82.00 72 TYR A N 1
ATOM 552 C CA . TYR A 1 72 ? -10.891 -7.530 12.038 1.00 82.00 72 TYR A CA 1
ATOM 553 C C . TYR A 1 72 ? -11.114 -8.824 11.261 1.00 82.00 72 TYR A C 1
ATOM 555 O O . TYR A 1 72 ? -10.189 -9.365 10.652 1.00 82.00 72 TYR A O 1
ATOM 563 N N . ARG A 1 73 ? -12.363 -9.286 11.210 1.00 82.06 73 ARG A N 1
ATOM 564 C CA . ARG A 1 73 ? -12.788 -10.429 10.397 1.00 82.06 73 ARG A CA 1
ATOM 565 C C . ARG A 1 73 ? -13.774 -9.969 9.336 1.00 82.06 73 ARG A C 1
ATOM 567 O O . ARG A 1 73 ? -14.578 -9.076 9.590 1.00 82.06 73 ARG A O 1
ATOM 574 N N . ARG A 1 74 ? -13.742 -10.583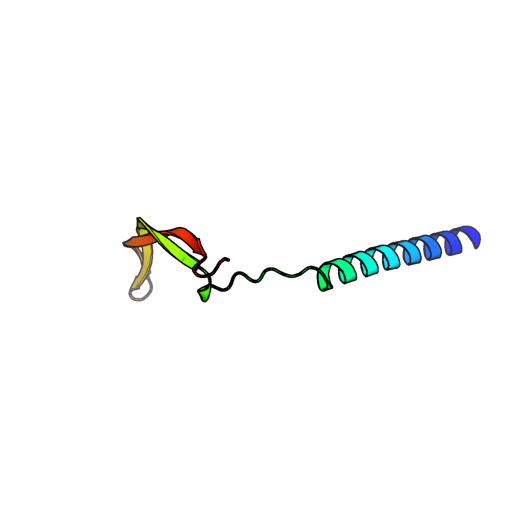 8.151 1.00 79.38 74 ARG A N 1
ATOM 575 C CA . ARG A 1 74 ? -14.727 -10.268 7.113 1.00 79.38 74 ARG A CA 1
ATOM 576 C C . ARG A 1 74 ? -16.134 -10.685 7.536 1.00 79.38 74 ARG A C 1
ATOM 578 O O . ARG A 1 74 ? -16.322 -11.814 7.982 1.00 79.38 74 ARG A O 1
ATOM 585 N N . THR A 1 75 ? -17.102 -9.785 7.374 1.00 72.50 75 THR A N 1
ATOM 586 C CA . THR A 1 75 ? -18.532 -10.028 7.653 1.00 72.50 75 THR A CA 1
ATOM 587 C C . THR A 1 75 ? -19.224 -10.844 6.576 1.00 72.50 75 THR A C 1
ATOM 589 O O . THR A 1 75 ? -20.211 -11.515 6.858 1.00 72.50 75 THR A O 1
ATOM 592 N N . GLY A 1 76 ? -18.692 -10.814 5.358 1.00 64.69 76 GLY A N 1
ATOM 593 C CA . GLY A 1 76 ? -19.147 -11.626 4.242 1.00 64.69 76 GLY A CA 1
ATOM 594 C C . GLY A 1 76 ? -17.948 -12.198 3.507 1.00 64.69 76 GLY A C 1
ATOM 595 O O . GLY A 1 76 ? -17.297 -11.509 2.725 1.00 64.69 76 GLY A O 1
ATOM 596 N N . GLY A 1 77 ? -17.640 -13.458 3.775 1.00 46.97 77 GLY A N 1
ATOM 597 C CA . GLY A 1 77 ? -16.945 -14.315 2.824 1.00 46.97 77 GLY A CA 1
ATOM 598 C C . GLY A 1 77 ? -17.852 -15.506 2.504 1.00 46.97 77 GLY A C 1
ATOM 599 O O . GLY A 1 77 ? -18.673 -15.847 3.360 1.00 46.97 77 GLY A O 1
ATOM 600 N N . PRO A 1 78 ? -17.755 -16.105 1.304 1.00 50.06 78 PRO A N 1
ATOM 601 C CA . PRO A 1 78 ? -18.205 -17.483 1.120 1.00 50.06 78 PRO A CA 1
ATOM 602 C C . PRO A 1 78 ? -17.526 -18.429 2.122 1.00 50.06 78 PRO A C 1
ATOM 604 O O . PRO A 1 78 ? -16.387 -18.122 2.555 1.00 50.06 78 PRO A O 1
#

Radius of gyration: 26.61 Å; Cα contacts (8 Å, |Δi|>4): 70; chains: 1; bounding box: 45×47×66 Å

Secondary structure (DSSP, 8-state):
-HHHHHHHHHHHHHHHHHHHHHHHHHHHS------GGGEEEEEEEEEEEEEEEEETTEEEEEEEEEEEEEEEEES---

Mean predicted aligned error: 14.72 Å

Solvent-accessible surface area (backbone atoms only — not comparable to full-atom values): 4855 Å² total; per-residue (Å²): 114,70,68,57,56,54,50,52,52,51,54,52,53,52,51,52,51,53,52,51,50,52,52,51,52,55,74,66,45,81,76,81,75,85,54,73,86,45,45,39,74,77,38,73,41,82,40,78,42,74,44,79,45,74,61,86,96,43,76,46,73,45,80,41,83,41,80,42,71,79,37,74,42,67,72,73,70,135

Nearest PDB structures (foldseek):
  2xac-assembly1_A  TM=5.385E-01  e=4.258E+00  Homo sapiens
  2c7w-assembly1_B  TM=5.934E-01  e=7.143E+00  Homo sapiens

Sequence (78 aa):
MYMIEKLVLLVIAVLMLIAGVAVWQDAQSPHFQLKKSDWVCTREKLETILMPVSTGNSTTLIPETSSVCVEYRRTGGP

Foldseek 3Di:
DVVVVVVVVVVVVVVVVVVVVVVVCVVPPPPPDPDPLQKDQPDWDWDFDFDFDDDDPDTDTDTDTDTDRPDIDTPDDD